Protein AF-A0A4R6L514-F1 (afdb_monomer_lite)

Radius of gyration: 14.56 Å; chains: 1; bounding box: 28×30×37 Å

pLDDT: mean 84.78, std 8.84, range [59.22, 94.56]

Structure (mmCIF, N/CA/C/O backbone):
data_AF-A0A4R6L514-F1
#
_entry.id   AF-A0A4R6L514-F1
#
loop_
_atom_site.group_PDB
_atom_site.id
_atom_site.type_symbol
_atom_site.label_atom_id
_atom_site.label_alt_id
_atom_site.label_comp_id
_atom_site.label_asym_id
_atom_site.label_entity_id
_atom_site.label_seq_id
_atom_site.pdbx_PDB_ins_code
_atom_site.Cartn_x
_atom_site.Cartn_y
_atom_site.Cartn_z
_atom_site.occupancy
_atom_site.B_iso_or_equiv
_atom_site.auth_seq_id
_atom_site.auth_comp_id
_atom_site.auth_asym_id
_atom_site.auth_atom_id
_atom_site.pdbx_PDB_model_num
ATOM 1 N N . LYS A 1 1 ? 14.382 -17.506 -24.843 1.00 59.22 1 LYS A N 1
ATOM 2 C CA . LYS A 1 1 ? 14.555 -18.078 -23.479 1.00 59.22 1 LYS A CA 1
ATOM 3 C C . LYS A 1 1 ? 14.337 -16.939 -22.477 1.00 59.22 1 LYS A C 1
ATOM 5 O O . LYS A 1 1 ? 15.083 -15.976 -22.541 1.00 59.22 1 LYS A O 1
ATOM 10 N N . ARG A 1 2 ? 13.275 -16.952 -21.655 1.00 61.62 2 ARG A N 1
ATOM 11 C CA . ARG A 1 2 ? 12.987 -15.859 -20.698 1.00 61.62 2 ARG A CA 1
ATOM 12 C C . ARG A 1 2 ? 13.890 -16.038 -19.473 1.00 61.62 2 ARG A C 1
ATOM 14 O O . ARG A 1 2 ? 13.773 -17.039 -18.769 1.00 61.62 2 ARG A O 1
ATOM 21 N N . GLU A 1 3 ? 14.827 -15.125 -19.254 1.00 72.94 3 GLU A N 1
ATOM 22 C CA . GLU A 1 3 ? 15.763 -15.225 -18.136 1.00 72.94 3 GLU A CA 1
ATOM 23 C C . GLU A 1 3 ? 15.059 -14.984 -16.794 1.00 72.94 3 GLU A C 1
ATOM 25 O O . GLU A 1 3 ? 14.520 -13.907 -16.533 1.00 72.94 3 GLU A O 1
ATOM 30 N N . LYS A 1 4 ? 15.073 -15.998 -15.916 1.00 67.62 4 LYS A N 1
ATOM 31 C CA . LYS A 1 4 ? 14.376 -15.969 -14.618 1.00 67.62 4 LYS A CA 1
ATOM 32 C C . LYS A 1 4 ? 14.829 -14.816 -13.710 1.00 67.62 4 LYS A C 1
ATOM 34 O O . LYS A 1 4 ? 14.027 -14.360 -12.901 1.00 67.62 4 LYS A O 1
ATOM 39 N N . LYS A 1 5 ? 16.064 -14.325 -13.870 1.00 68.12 5 LYS A N 1
ATOM 40 C CA . LYS A 1 5 ? 16.619 -13.195 -13.105 1.00 68.12 5 LYS A CA 1
ATOM 41 C C . LYS A 1 5 ? 15.957 -11.848 -13.428 1.00 68.12 5 LYS A C 1
ATOM 43 O O . LYS A 1 5 ? 15.951 -10.969 -12.579 1.00 68.12 5 LYS A O 1
ATOM 48 N N . TYR A 1 6 ? 15.339 -11.695 -14.600 1.00 69.69 6 TYR A N 1
ATOM 49 C CA . TYR A 1 6 ? 14.722 -10.430 -15.028 1.00 69.69 6 TYR A CA 1
ATOM 50 C C . TYR A 1 6 ? 13.205 -10.366 -14.810 1.00 69.69 6 TYR A C 1
ATOM 52 O O . TYR A 1 6 ? 12.553 -9.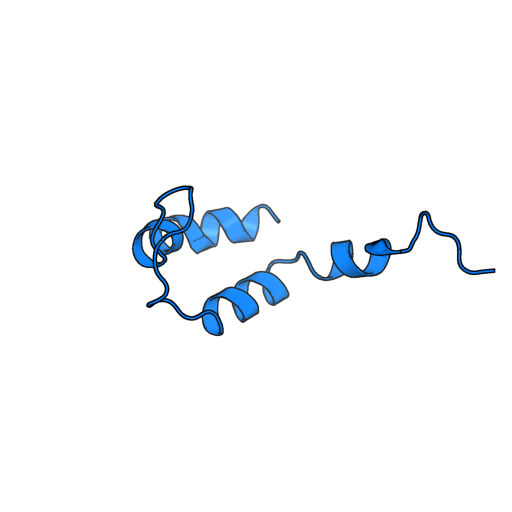433 -15.272 1.00 69.69 6 TYR A O 1
ATOM 60 N N . ARG A 1 7 ? 12.622 -11.336 -14.094 1.00 71.50 7 ARG A N 1
ATOM 61 C CA . ARG A 1 7 ? 11.163 -11.450 -13.911 1.00 71.50 7 ARG A CA 1
ATOM 62 C C . ARG A 1 7 ? 10.531 -10.290 -13.137 1.00 71.50 7 ARG A C 1
ATOM 64 O O . ARG A 1 7 ? 9.335 -10.085 -13.280 1.00 71.50 7 ARG A O 1
ATOM 71 N N . PHE A 1 8 ? 11.325 -9.537 -12.376 1.00 76.56 8 PHE A N 1
ATOM 72 C CA . PHE A 1 8 ? 10.854 -8.441 -11.521 1.00 76.56 8 PHE A CA 1
ATOM 73 C C . PHE A 1 8 ? 11.394 -7.068 -11.928 1.00 76.56 8 PHE A C 1
ATOM 75 O O . PHE A 1 8 ? 11.166 -6.087 -11.232 1.00 76.56 8 PHE A O 1
ATOM 82 N N . ARG A 1 9 ? 12.109 -6.964 -13.056 1.00 72.00 9 ARG A N 1
ATOM 83 C CA . ARG A 1 9 ? 12.682 -5.677 -13.484 1.00 72.00 9 ARG A CA 1
ATOM 84 C C . ARG A 1 9 ? 11.599 -4.627 -13.748 1.00 72.00 9 ARG A C 1
ATOM 86 O O . ARG A 1 9 ? 11.835 -3.446 -13.540 1.00 72.00 9 ARG A O 1
ATOM 93 N N . ASP A 1 10 ? 10.434 -5.077 -14.201 1.00 78.44 10 ASP A N 1
ATOM 94 C CA . ASP A 1 10 ? 9.275 -4.218 -14.426 1.00 78.44 10 ASP A CA 1
ATOM 95 C C . ASP A 1 10 ? 8.594 -3.817 -13.109 1.00 78.44 10 ASP A C 1
ATOM 97 O O . ASP A 1 10 ? 8.222 -2.664 -12.937 1.00 78.44 10 ASP A O 1
ATOM 101 N N . LEU A 1 11 ? 8.566 -4.722 -12.123 1.00 79.31 11 LEU A N 1
ATOM 102 C CA . LEU A 1 11 ? 8.047 -4.437 -10.784 1.00 79.31 11 LEU A CA 1
ATOM 103 C C . LEU A 1 11 ? 8.826 -3.303 -10.108 1.00 79.31 11 LEU A C 1
ATOM 105 O O . LEU A 1 11 ? 8.219 -2.377 -9.589 1.00 79.31 11 LEU A O 1
ATOM 109 N N . TYR A 1 12 ? 10.160 -3.320 -10.188 1.00 79.75 12 TYR A N 1
ATOM 110 C CA . TYR A 1 12 ? 10.982 -2.226 -9.656 1.00 79.75 12 TYR A CA 1
ATOM 111 C C . TYR A 1 12 ? 10.692 -0.872 -10.314 1.00 79.75 12 TYR A C 1
ATOM 113 O O . TYR A 1 12 ? 10.893 0.154 -9.683 1.00 79.75 12 TYR A O 1
ATOM 121 N N . ARG A 1 13 ? 10.197 -0.842 -11.558 1.00 80.00 13 ARG A N 1
ATOM 122 C CA . ARG A 1 13 ? 9.770 0.410 -12.204 1.00 80.00 13 ARG A CA 1
ATOM 123 C C . ARG A 1 13 ? 8.404 0.881 -11.717 1.00 80.00 13 ARG A C 1
ATOM 125 O O . ARG A 1 13 ? 8.113 2.067 -11.819 1.00 80.00 13 ARG A O 1
ATOM 132 N N . GLN A 1 14 ? 7.570 -0.029 -11.220 1.00 84.12 14 GLN A N 1
ATOM 133 C CA . GLN A 1 14 ? 6.255 0.285 -10.664 1.00 84.12 14 GLN A CA 1
ATOM 134 C C . GLN A 1 14 ? 6.308 0.703 -9.190 1.00 84.1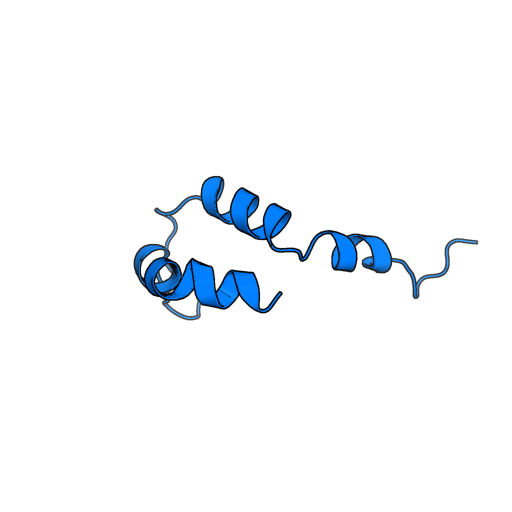2 14 GLN A C 1
ATOM 136 O O . GLN A 1 14 ? 5.337 1.260 -8.693 1.00 84.12 14 GLN A O 1
ATOM 141 N N . ILE A 1 15 ? 7.429 0.497 -8.496 1.00 87.75 15 ILE A N 1
ATOM 142 C CA . ILE A 1 15 ? 7.668 1.060 -7.162 1.00 87.75 15 ILE A CA 1
ATOM 143 C C . ILE A 1 15 ? 8.231 2.468 -7.361 1.00 87.75 15 ILE A C 1
ATOM 145 O O . ILE A 1 15 ? 9.436 2.670 -7.417 1.00 87.75 15 ILE A O 1
ATOM 149 N N . ASN A 1 16 ? 7.342 3.432 -7.577 1.00 89.00 16 ASN A N 1
ATOM 150 C CA . ASN A 1 16 ? 7.690 4.843 -7.711 1.00 89.00 16 ASN A CA 1
ATOM 151 C C . ASN A 1 16 ? 6.609 5.712 -7.062 1.00 89.00 16 ASN A C 1
ATOM 153 O O . ASN A 1 16 ? 5.482 5.252 -6.861 1.00 89.00 16 ASN A O 1
ATOM 157 N N . TYR A 1 17 ? 6.939 6.978 -6.797 1.00 91.50 17 TYR A N 1
ATOM 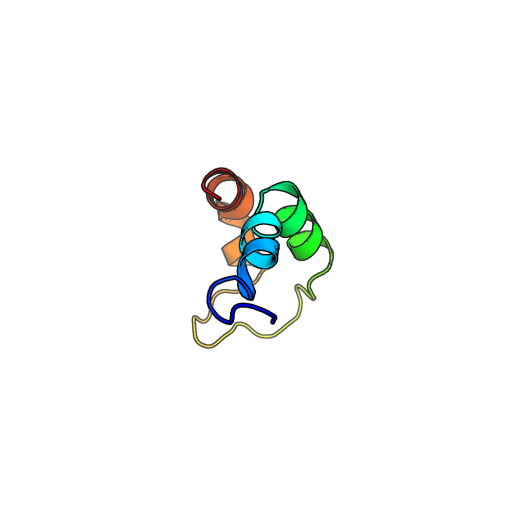158 C CA . TYR A 1 17 ? 6.038 7.943 -6.161 1.00 91.50 17 TYR A CA 1
ATOM 159 C C . TYR A 1 17 ? 4.632 7.954 -6.779 1.00 91.50 17 TYR A C 1
ATOM 161 O O . TYR A 1 17 ? 3.637 7.859 -6.065 1.00 91.50 17 TYR A O 1
ATOM 169 N N . GLY A 1 18 ? 4.531 8.034 -8.110 1.00 92.06 18 GLY A N 1
ATOM 170 C CA . GLY A 1 18 ? 3.245 8.142 -8.801 1.00 92.06 18 GLY A CA 1
ATOM 171 C C . GLY A 1 18 ? 2.380 6.896 -8.627 1.00 92.06 18 GLY A C 1
ATOM 172 O O . GLY A 1 18 ? 1.207 6.999 -8.276 1.00 92.06 18 GLY A O 1
ATOM 173 N N . ALA A 1 19 ? 2.966 5.718 -8.825 1.00 91.75 19 ALA A N 1
ATOM 174 C CA . ALA A 1 19 ? 2.261 4.449 -8.680 1.00 91.75 19 ALA A CA 1
ATOM 175 C C . ALA A 1 19 ? 1.832 4.184 -7.227 1.00 91.75 19 ALA A C 1
ATOM 177 O O . ALA A 1 19 ? 0.698 3.775 -6.986 1.00 91.75 19 ALA A O 1
ATOM 178 N N . LEU A 1 20 ? 2.700 4.475 -6.255 1.00 91.50 20 LEU A N 1
ATOM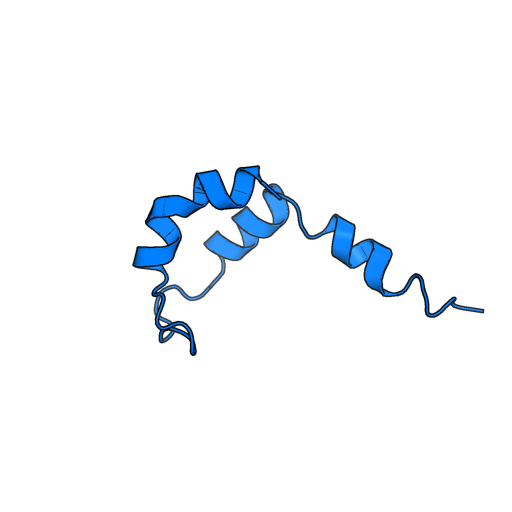 179 C CA . LEU A 1 20 ? 2.393 4.303 -4.833 1.00 91.50 20 LEU A CA 1
ATOM 180 C C . LEU A 1 20 ? 1.341 5.310 -4.346 1.00 91.50 20 LEU A C 1
ATOM 182 O O . LEU A 1 20 ? 0.445 4.947 -3.583 1.00 91.50 20 LEU A O 1
ATOM 186 N N . LYS A 1 21 ? 1.385 6.552 -4.842 1.00 92.94 21 LYS A N 1
ATOM 187 C CA . LYS A 1 21 ? 0.364 7.570 -4.563 1.00 92.94 21 LYS A CA 1
ATOM 188 C C . LYS A 1 21 ? -1.001 7.180 -5.122 1.00 92.94 21 LYS A C 1
ATOM 190 O O . LYS A 1 21 ? -2.005 7.336 -4.432 1.00 92.94 21 LYS A O 1
ATOM 195 N N . LEU A 1 22 ? -1.050 6.651 -6.345 1.00 93.81 22 LEU A N 1
ATOM 196 C CA . LEU A 1 22 ? -2.290 6.133 -6.932 1.00 93.81 22 LEU A CA 1
ATOM 197 C C . LEU A 1 22 ? -2.832 4.949 -6.127 1.00 93.81 22 LEU A C 1
ATOM 199 O O . LEU A 1 22 ? -4.004 4.956 -5.760 1.00 93.81 22 LEU A O 1
ATOM 203 N N . ALA A 1 23 ? -1.974 3.996 -5.758 1.00 92.31 23 ALA A N 1
ATOM 204 C CA . ALA A 1 23 ? -2.372 2.872 -4.917 1.00 92.31 23 ALA A CA 1
ATOM 205 C C . ALA A 1 23 ? -2.984 3.348 -3.587 1.00 92.31 23 ALA A C 1
ATOM 207 O O . ALA A 1 23 ? -4.050 2.876 -3.200 1.00 92.31 23 ALA A O 1
ATOM 208 N N . TRP A 1 24 ? -2.378 4.339 -2.920 1.00 92.81 24 TRP A N 1
ATOM 209 C CA . TRP A 1 24 ? -2.921 4.929 -1.689 1.00 92.81 24 TRP A CA 1
ATOM 210 C C . TRP A 1 24 ? -4.332 5.525 -1.851 1.00 92.81 24 TRP A C 1
ATOM 212 O O . TRP A 1 24 ? -5.165 5.477 -0.936 1.00 92.81 24 TRP A O 1
ATOM 222 N N . LEU A 1 25 ? -4.626 6.109 -3.012 1.00 91.62 25 LEU A N 1
ATOM 223 C CA . LEU A 1 25 ? -5.953 6.650 -3.301 1.00 91.62 25 LEU A CA 1
ATOM 224 C C . LEU A 1 25 ? -6.990 5.534 -3.473 1.00 91.62 25 LEU A C 1
ATOM 226 O O . LEU A 1 25 ? -8.123 5.699 -3.023 1.00 91.62 25 LEU A O 1
ATOM 230 N N . GLU A 1 26 ? -6.588 4.402 -4.051 1.00 94.44 26 GLU A N 1
ATOM 231 C CA . GLU A 1 26 ? -7.469 3.283 -4.399 1.00 94.44 26 GLU A CA 1
ATOM 232 C C . GLU A 1 26 ? -7.675 2.256 -3.273 1.00 94.44 26 GLU A C 1
ATOM 234 O O . GLU A 1 26 ? -8.689 1.554 -3.269 1.00 94.44 26 GLU A O 1
ATOM 239 N N . ILE A 1 27 ? -6.761 2.150 -2.298 1.00 91.00 27 ILE A N 1
ATOM 240 C CA . ILE A 1 27 ? -6.911 1.166 -1.216 1.00 91.00 27 ILE A CA 1
ATOM 241 C C . ILE A 1 27 ? -8.154 1.421 -0.348 1.00 91.00 27 ILE A C 1
ATOM 243 O O . ILE A 1 27 ? -8.556 2.557 -0.070 1.00 91.00 27 ILE A O 1
ATOM 247 N N . ASN A 1 28 ? -8.726 0.339 0.187 1.00 90.25 28 ASN A N 1
ATOM 248 C CA . ASN A 1 28 ? -9.799 0.427 1.172 1.00 90.25 28 ASN A CA 1
ATOM 249 C C . ASN A 1 28 ? -9.261 0.886 2.539 1.00 90.25 28 ASN A C 1
ATOM 251 O O . ASN A 1 28 ? -8.836 0.074 3.359 1.00 90.25 28 ASN A O 1
ATOM 255 N N . LYS A 1 29 ? -9.364 2.188 2.823 1.00 88.31 29 LYS A N 1
ATOM 256 C CA . LYS A 1 29 ? -8.936 2.799 4.098 1.00 88.31 29 LYS A CA 1
ATOM 257 C C . LYS A 1 29 ? -9.721 2.321 5.331 1.00 88.31 29 LYS A C 1
ATOM 259 O O . LYS A 1 29 ? -9.320 2.610 6.452 1.00 88.31 29 LYS A O 1
ATOM 264 N N . LYS A 1 30 ? -10.837 1.605 5.138 1.00 87.81 30 LYS A N 1
ATOM 265 C CA . LYS A 1 30 ? -11.645 1.002 6.213 1.00 87.81 30 LYS A CA 1
ATOM 266 C C . LYS A 1 30 ? -11.264 -0.452 6.504 1.00 87.81 30 LYS A C 1
ATOM 268 O O . LYS A 1 30 ? -11.914 -1.088 7.331 1.00 87.81 30 LYS A O 1
ATOM 273 N N . ALA A 1 31 ? -10.274 -1.003 5.798 1.00 86.25 31 ALA A N 1
ATOM 274 C CA . ALA A 1 31 ? -9.762 -2.330 6.100 1.00 86.25 31 ALA A CA 1
ATOM 275 C C . ALA A 1 31 ? -9.205 -2.376 7.531 1.00 86.25 31 ALA A C 1
ATOM 277 O O . ALA A 1 31 ? -8.698 -1.378 8.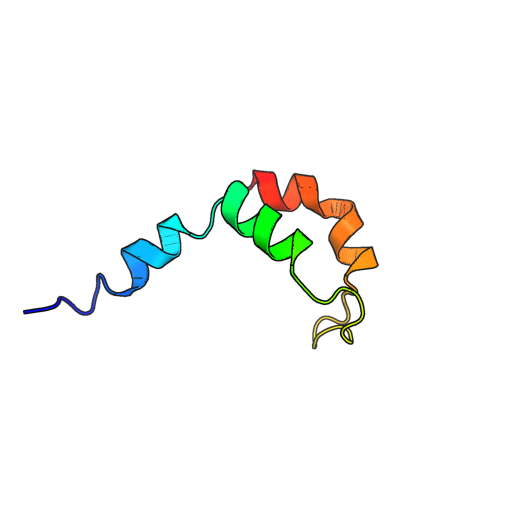048 1.00 86.25 31 ALA A O 1
ATOM 278 N N . ALA A 1 32 ? -9.314 -3.542 8.169 1.00 82.69 32 ALA A N 1
ATOM 279 C CA . ALA A 1 32 ? -8.682 -3.765 9.460 1.00 82.69 32 ALA A CA 1
ATOM 280 C C . ALA A 1 32 ? -7.163 -3.582 9.336 1.00 82.69 32 ALA A C 1
ATOM 282 O O . ALA A 1 32 ? -6.577 -3.912 8.302 1.00 82.69 32 ALA A O 1
ATOM 283 N N . ALA A 1 33 ? -6.540 -3.067 10.397 1.00 84.00 33 ALA A N 1
ATOM 284 C CA . ALA A 1 33 ? -5.091 -2.954 10.458 1.00 84.00 33 ALA A CA 1
ATOM 285 C C . ALA A 1 33 ? -4.436 -4.337 10.309 1.00 84.00 33 ALA A C 1
ATOM 287 O O . ALA A 1 33 ? -4.987 -5.349 10.755 1.00 84.00 33 ALA A O 1
ATOM 288 N N . GLY A 1 34 ? -3.270 -4.372 9.661 1.00 83.94 34 GLY A N 1
ATOM 289 C CA . GLY A 1 34 ? -2.515 -5.599 9.440 1.00 83.94 34 GLY A CA 1
ATOM 290 C C . GLY A 1 34 ? -1.912 -6.163 10.729 1.00 83.94 34 GLY A C 1
ATOM 291 O O . GLY A 1 34 ? -2.204 -5.726 11.841 1.00 83.94 34 GLY A O 1
ATOM 292 N N . VAL A 1 35 ? -1.012 -7.139 10.583 1.00 89.19 35 VAL A N 1
ATOM 293 C CA . VAL A 1 35 ? -0.256 -7.717 11.715 1.00 89.19 35 VAL A CA 1
ATOM 294 C C . VAL A 1 35 ? 0.563 -6.648 12.457 1.00 89.19 35 VAL A C 1
ATOM 296 O O . VAL A 1 35 ? 0.786 -6.768 13.661 1.00 89.19 35 VAL A O 1
ATOM 299 N N . ASP A 1 36 ? 0.958 -5.585 11.753 1.00 86.25 36 ASP A N 1
ATOM 300 C CA . ASP A 1 36 ? 1.660 -4.412 12.283 1.00 86.25 36 ASP A CA 1
ATOM 301 C C . ASP A 1 36 ? 0.775 -3.475 13.123 1.00 86.25 36 ASP A C 1
ATOM 303 O O . ASP A 1 36 ? 1.300 -2.609 13.819 1.00 86.25 36 ASP A O 1
ATOM 307 N N . LYS A 1 37 ? -0.550 -3.674 13.103 1.00 90.75 37 LYS A N 1
ATOM 308 C CA . LYS A 1 37 ? -1.567 -2.856 13.779 1.00 90.75 37 LYS A CA 1
ATOM 309 C C . LYS A 1 37 ? -1.599 -1.390 13.336 1.00 90.75 37 LYS A C 1
ATOM 311 O O . LYS A 1 37 ? -2.261 -0.595 13.996 1.00 90.75 37 LYS A O 1
ATOM 316 N N . ILE A 1 38 ? -0.957 -1.042 12.221 1.00 88.25 38 ILE A N 1
ATOM 317 C CA . ILE A 1 38 ? -0.976 0.322 11.690 1.00 88.25 38 ILE A CA 1
ATOM 318 C C . ILE A 1 38 ? -2.259 0.507 10.880 1.00 88.25 38 ILE A C 1
ATOM 320 O O . ILE A 1 38 ? -2.530 -0.209 9.914 1.00 88.25 38 ILE A O 1
ATOM 324 N N . THR A 1 39 ? -3.078 1.471 11.283 1.00 90.81 39 THR A N 1
ATOM 325 C CA . THR A 1 39 ? -4.278 1.855 10.532 1.00 90.81 39 THR A CA 1
ATOM 326 C C . THR A 1 39 ? -3.922 2.735 9.335 1.00 90.81 39 THR A C 1
ATOM 328 O O . THR A 1 39 ? -2.897 3.418 9.326 1.00 90.81 39 THR A O 1
ATOM 331 N N . ALA A 1 40 ? -4.811 2.808 8.340 1.00 90.12 40 ALA A N 1
ATOM 332 C CA . ALA A 1 40 ? -4.642 3.754 7.236 1.00 90.12 40 ALA A CA 1
ATOM 333 C C . ALA A 1 40 ? -4.504 5.208 7.741 1.00 90.12 40 ALA A C 1
ATOM 335 O O . ALA A 1 40 ? -3.665 5.956 7.254 1.00 90.12 40 ALA A O 1
ATOM 336 N N . ALA A 1 41 ? -5.257 5.594 8.775 1.00 90.56 41 ALA A N 1
ATOM 337 C CA . ALA A 1 41 ? -5.169 6.933 9.360 1.00 90.56 41 ALA A CA 1
ATOM 338 C C . ALA A 1 41 ? -3.814 7.216 10.036 1.00 90.56 41 ALA A C 1
ATOM 340 O O . ALA A 1 41 ? -3.344 8.351 10.039 1.00 90.56 41 ALA A O 1
ATOM 341 N N . GLU A 1 42 ? -3.176 6.206 10.629 1.00 91.50 42 GLU A N 1
ATOM 342 C CA . GLU A 1 42 ? -1.837 6.351 11.210 1.00 91.50 42 GLU A CA 1
ATOM 343 C C . GLU A 1 42 ? -0.757 6.402 10.136 1.00 91.50 42 GLU A C 1
ATOM 345 O O . GLU A 1 42 ? 0.140 7.236 10.231 1.00 91.50 42 GLU A O 1
ATOM 350 N N . PHE A 1 43 ? -0.872 5.566 9.102 1.00 89.69 43 PHE A N 1
ATOM 351 C CA . PHE A 1 43 ? 0.055 5.566 7.974 1.00 89.69 43 PHE A CA 1
ATOM 352 C C . PHE A 1 43 ? 0.039 6.901 7.214 1.00 89.69 43 PHE A C 1
ATOM 354 O O . PHE A 1 43 ? 1.090 7.396 6.807 1.00 89.69 43 PHE A O 1
ATOM 361 N N . GLU A 1 44 ? -1.139 7.518 7.071 1.00 92.38 44 GLU A N 1
ATOM 362 C CA . GLU A 1 44 ? -1.316 8.783 6.348 1.00 92.38 44 GLU A CA 1
ATOM 363 C C . GLU A 1 44 ? -0.485 9.938 6.923 1.00 92.38 44 GLU A C 1
ATOM 365 O O . GLU A 1 44 ? -0.041 10.807 6.175 1.00 92.38 44 GLU A O 1
ATOM 370 N N . LYS A 1 45 ? -0.215 9.927 8.236 1.00 94.56 45 LYS A N 1
ATOM 371 C CA . LYS A 1 45 ? 0.513 11.004 8.932 1.00 94.56 45 LYS A CA 1
ATOM 372 C C . LYS A 1 45 ? 1.899 11.265 8.346 1.00 94.56 45 LYS A C 1
ATOM 374 O O . LYS A 1 45 ? 2.320 12.415 8.303 1.00 94.56 45 LYS A O 1
ATOM 379 N N . ASN A 1 46 ? 2.562 10.213 7.866 1.00 91.44 46 ASN A N 1
ATOM 380 C CA . ASN A 1 46 ? 3.909 10.278 7.295 1.00 91.44 46 ASN A CA 1
ATOM 381 C C . ASN A 1 46 ? 3.917 9.871 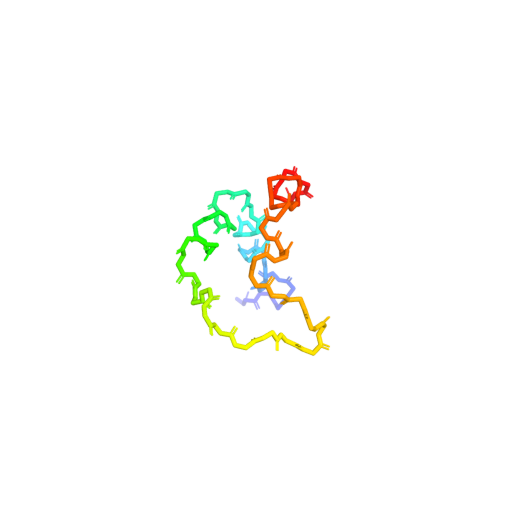5.812 1.00 91.44 46 ASN A C 1
ATOM 383 O O . ASN A 1 46 ? 4.957 9.506 5.271 1.00 91.44 46 ASN A O 1
ATOM 387 N N . LEU A 1 47 ? 2.757 9.888 5.145 1.00 90.06 47 LEU A N 1
ATOM 388 C CA . LEU A 1 47 ? 2.615 9.377 3.783 1.00 90.06 47 LEU A CA 1
ATOM 389 C C . LEU A 1 47 ? 3.550 10.079 2.797 1.00 90.06 47 LEU A C 1
ATOM 391 O O . LEU A 1 47 ? 4.228 9.412 2.026 1.00 90.06 47 LEU A O 1
ATOM 395 N N . GLU A 1 48 ? 3.588 11.409 2.812 1.00 90.25 48 GLU A N 1
ATOM 396 C CA . GLU A 1 48 ? 4.369 12.172 1.834 1.00 90.25 48 GLU A CA 1
ATOM 397 C C . GLU A 1 48 ? 5.877 11.942 2.009 1.00 90.25 48 GLU A C 1
ATOM 399 O O . GLU A 1 48 ? 6.577 11.725 1.025 1.00 90.25 48 GLU A O 1
ATOM 404 N N . GLU A 1 49 ? 6.357 11.895 3.253 1.00 89.06 49 GLU A N 1
ATOM 405 C CA . GLU A 1 49 ? 7.748 11.555 3.575 1.00 89.06 49 GLU A CA 1
ATOM 406 C C . GLU A 1 49 ? 8.083 10.134 3.098 1.00 89.06 49 GLU A C 1
ATOM 408 O O . GLU A 1 49 ? 9.045 9.931 2.359 1.00 89.06 49 GLU A O 1
ATOM 413 N N . ASN A 1 50 ? 7.227 9.156 3.410 1.00 85.12 50 ASN A N 1
ATOM 414 C CA . ASN A 1 50 ? 7.411 7.770 2.980 1.00 85.12 50 ASN A CA 1
ATOM 415 C C . ASN A 1 50 ? 7.434 7.629 1.448 1.00 85.12 50 ASN A C 1
ATOM 417 O O . ASN A 1 50 ? 8.224 6.852 0.914 1.00 85.12 50 ASN A O 1
ATOM 421 N N . LEU A 1 51 ? 6.592 8.380 0.731 1.00 88.38 51 LEU A N 1
ATOM 422 C CA . LEU A 1 51 ? 6.517 8.333 -0.731 1.00 88.38 51 LEU A CA 1
ATOM 423 C C . LEU A 1 51 ? 7.714 9.008 -1.421 1.00 88.38 51 LEU A C 1
ATOM 425 O O . LEU A 1 51 ? 8.066 8.619 -2.534 1.00 88.38 51 LEU A O 1
ATOM 429 N N . GLN A 1 52 ? 8.353 9.998 -0.794 1.00 86.00 52 GLN A N 1
ATOM 430 C CA . GLN A 1 52 ? 9.507 10.707 -1.364 1.00 86.00 52 GLN A CA 1
ATOM 431 C C . GLN A 1 52 ? 10.817 9.906 -1.304 1.00 86.00 52 GLN A C 1
ATOM 433 O O . GLN A 1 52 ? 11.744 10.198 -2.058 1.00 86.00 52 GLN A O 1
ATOM 438 N N . HIS A 1 53 ? 10.891 8.880 -0.453 1.00 78.75 53 HIS A N 1
ATOM 439 C CA . HIS A 1 53 ? 12.066 8.014 -0.297 1.00 78.75 53 HIS A CA 1
ATOM 440 C C . HIS A 1 53 ? 12.033 6.730 -1.154 1.00 78.75 53 HIS A C 1
ATOM 442 O O . HIS A 1 53 ? 12.823 5.816 -0.910 1.00 78.75 53 HIS A O 1
ATOM 448 N N . CYS A 1 54 ? 11.124 6.657 -2.134 1.00 68.25 54 CYS A N 1
ATOM 449 C CA . CYS A 1 54 ? 10.887 5.495 -3.002 1.00 68.25 54 CYS A CA 1
ATOM 450 C C . CYS A 1 54 ? 11.780 5.455 -4.248 1.00 68.25 54 CYS A C 1
ATOM 452 O O . CYS A 1 54 ? 11.897 6.504 -4.924 1.00 68.25 54 CYS A O 1
#

Sequence (54 aa):
KREKKYRFRDLYRQINYGALKLAWLEINKKAAAGVDKITAAEFEKNLEENLQHC

Secondary structure (DSSP, 8-state):
---GGGTTHHHHHHSSHHHHHHHHHHS-TTSPP-TT---HHHHHTTHHHHHHT-

Organism: NCBI:txid43595

Foldseek 3Di:
DDDPVCPCVVVVVCLALVNVVVVLVPDDQPDQADPVRQGNVNCVVCVVVVRVVD